Protein AF-A0A820BBY8-F1 (afdb_monomer_lite)

Secondary structure (DSSP, 8-state):
------SSSTTHHHHGGGSS---SS-TTS--S------GGGGG--TT-TT--HHHHTSPPPHHHHHHHHHHHHHHHHSPPTTEEEEE-SS-TTEEEEEEEPPTTSTTTT-EEEEEEE----

Foldseek 3Di:
DDDDDPPPPPVVVVVVVVPPDDDDPPPPPPPDDPDPPPPVVVPPPVPDPVPDPVQVPDAADPVQVVVLVVVVVVCVVPPDPQKDKDADPVDNQWIKMWGADDPPDPRHRHIDIDIGGDGRD

Structure (mmCIF, N/CA/C/O backbone):
data_AF-A0A820BBY8-F1
#
_entry.id   AF-A0A820BBY8-F1
#
loop_
_atom_site.group_PDB
_atom_site.id
_atom_site.type_symbol
_atom_site.label_atom_id
_atom_site.label_alt_id
_atom_site.label_comp_id
_atom_site.label_asym_id
_atom_site.label_entity_id
_atom_site.label_seq_id
_atom_site.pdbx_PDB_ins_code
_atom_site.Cartn_x
_atom_site.Cartn_y
_atom_site.Cartn_z
_atom_site.occupancy
_atom_site.B_iso_or_equiv
_atom_site.auth_seq_id
_atom_site.auth_comp_id
_atom_site.auth_asym_id
_atom_site.auth_atom_id
_atom_site.pdbx_PDB_model_num
ATOM 1 N N . MET A 1 1 ? -45.170 -42.969 -2.311 1.00 37.00 1 MET A N 1
ATOM 2 C CA . MET A 1 1 ? -45.580 -42.427 -3.625 1.00 37.00 1 MET A CA 1
ATOM 3 C C . MET A 1 1 ? -45.366 -40.924 -3.530 1.00 37.00 1 MET A C 1
ATOM 5 O O . MET A 1 1 ? -46.048 -40.302 -2.739 1.00 37.00 1 MET A O 1
ATOM 9 N N . MET A 1 2 ? -44.214 -40.393 -3.934 1.00 38.66 2 MET A N 1
ATOM 10 C CA . MET A 1 2 ? -43.728 -40.104 -5.297 1.00 38.66 2 MET A CA 1
ATOM 11 C C . MET A 1 2 ? -43.685 -38.578 -5.463 1.00 38.66 2 MET A C 1
ATOM 13 O O . MET A 1 2 ? -44.687 -37.897 -5.280 1.00 38.66 2 MET A O 1
ATOM 17 N N . SER A 1 3 ? -42.475 -38.090 -5.726 1.00 44.12 3 SER A N 1
ATOM 18 C CA . SER A 1 3 ? -42.060 -36.708 -5.956 1.00 44.12 3 SER A CA 1
ATOM 19 C C . SER A 1 3 ? -42.864 -36.009 -7.052 1.00 44.12 3 SER A C 1
ATOM 21 O O . SER A 1 3 ? -43.359 -36.677 -7.955 1.00 44.12 3 SER A O 1
ATOM 23 N N . ASN A 1 4 ? -42.837 -34.671 -7.083 1.00 40.28 4 ASN A N 1
ATOM 24 C CA . ASN A 1 4 ? -42.661 -34.009 -8.377 1.00 40.28 4 ASN A CA 1
ATOM 25 C C . ASN A 1 4 ? -41.992 -32.629 -8.271 1.00 40.28 4 ASN A C 1
ATOM 27 O O . ASN A 1 4 ? -42.629 -31.609 -8.017 1.00 40.28 4 ASN A O 1
ATOM 31 N N . SER A 1 5 ? -40.683 -32.635 -8.510 1.00 52.59 5 SER A N 1
ATOM 32 C CA . SER A 1 5 ? -39.890 -31.500 -8.973 1.00 52.59 5 SER A CA 1
ATOM 33 C C . SER A 1 5 ? -40.325 -31.167 -10.397 1.00 52.59 5 SER A C 1
ATOM 35 O O . SER A 1 5 ? -40.127 -32.015 -11.251 1.00 52.59 5 SER A O 1
ATOM 37 N N . ASN A 1 6 ? -40.899 -29.992 -10.680 1.00 48.34 6 ASN A N 1
ATOM 38 C CA . ASN A 1 6 ? -41.133 -29.537 -12.064 1.00 48.34 6 ASN A CA 1
ATOM 39 C C . ASN A 1 6 ? -41.335 -28.015 -12.165 1.00 48.34 6 ASN A C 1
ATOM 41 O O . ASN A 1 6 ? -42.365 -27.550 -12.637 1.00 48.34 6 ASN A O 1
ATOM 45 N N . ASN A 1 7 ? -40.343 -27.218 -11.754 1.00 51.69 7 ASN A N 1
ATOM 46 C CA . ASN A 1 7 ? -40.330 -25.792 -12.123 1.00 51.69 7 ASN A CA 1
ATOM 47 C C . ASN A 1 7 ? -39.010 -25.313 -12.749 1.00 51.69 7 ASN A C 1
ATOM 49 O O . ASN A 1 7 ? -38.683 -24.135 -12.707 1.00 51.69 7 ASN A O 1
ATOM 53 N N . ILE A 1 8 ? -38.257 -26.240 -13.351 1.00 47.19 8 ILE A N 1
ATOM 54 C CA . ILE A 1 8 ? -36.992 -25.965 -14.061 1.00 47.19 8 ILE A CA 1
ATOM 55 C C . ILE A 1 8 ? -37.051 -26.349 -15.552 1.00 47.19 8 ILE A C 1
ATOM 57 O O . ILE A 1 8 ? -36.080 -26.167 -16.276 1.00 47.19 8 ILE A O 1
ATOM 61 N N . ALA A 1 9 ? -38.192 -26.854 -16.038 1.00 44.34 9 ALA A N 1
ATOM 62 C CA . ALA A 1 9 ? -38.341 -27.345 -17.412 1.00 44.34 9 ALA A CA 1
ATOM 63 C C . ALA A 1 9 ? -38.900 -26.305 -18.408 1.00 44.34 9 ALA A C 1
ATOM 65 O O . ALA A 1 9 ? -38.859 -26.538 -19.613 1.00 44.34 9 ALA A O 1
ATOM 66 N N . ALA A 1 10 ? -39.398 -25.150 -17.948 1.00 43.16 10 ALA A N 1
ATOM 67 C CA . ALA A 1 10 ? -40.049 -24.169 -18.827 1.00 43.16 10 ALA A CA 1
ATOM 68 C C . ALA A 1 10 ? -39.086 -23.167 -19.499 1.00 43.16 10 ALA A C 1
ATOM 70 O O . ALA A 1 10 ? -39.474 -22.504 -20.454 1.00 43.16 10 ALA A O 1
ATOM 71 N N . THR A 1 11 ? -37.828 -23.064 -19.058 1.00 47.12 11 THR A N 1
ATOM 72 C CA . THR A 1 11 ? -36.842 -22.123 -19.633 1.00 47.12 11 THR A CA 1
ATOM 73 C C . THR A 1 11 ? -35.876 -22.772 -20.627 1.00 47.12 11 THR A C 1
ATOM 75 O O . THR A 1 11 ? -35.293 -22.072 -21.451 1.00 47.12 11 THR A O 1
ATOM 78 N N . ALA A 1 12 ? -35.749 -24.104 -20.627 1.00 44.34 12 ALA A N 1
ATOM 79 C CA . ALA A 1 12 ? -34.888 -24.830 -21.568 1.00 44.34 12 ALA A CA 1
ATOM 80 C C . ALA A 1 12 ? -35.537 -25.046 -22.954 1.00 44.34 12 ALA A C 1
ATOM 82 O O . ALA A 1 12 ? -34.837 -25.161 -23.957 1.00 44.34 12 ALA A O 1
ATOM 83 N N . SER A 1 13 ? -36.874 -25.054 -23.035 1.00 44.34 13 SER A N 1
ATOM 84 C CA . SER A 1 13 ? -37.611 -25.299 -24.287 1.00 44.34 13 SER A CA 1
ATOM 85 C C . SER A 1 13 ? -37.549 -24.130 -25.277 1.00 44.34 13 SER A C 1
ATOM 87 O O . SER A 1 13 ? -37.564 -24.355 -26.485 1.00 44.34 13 SER A O 1
ATOM 89 N N . THR A 1 14 ? -37.472 -22.887 -24.798 1.00 45.66 14 THR A N 1
ATOM 90 C CA . THR A 1 14 ? -37.483 -21.696 -25.668 1.00 45.66 14 THR A CA 1
ATOM 91 C C . THR A 1 14 ? -36.134 -21.481 -26.360 1.00 45.66 14 THR A C 1
ATOM 93 O O . THR A 1 14 ? -36.086 -20.961 -27.470 1.00 45.66 14 THR A O 1
ATOM 96 N N . ILE A 1 15 ? -35.034 -21.947 -25.756 1.00 46.50 15 ILE A N 1
ATOM 97 C CA . ILE A 1 15 ? -33.687 -21.830 -26.338 1.00 46.50 15 ILE A CA 1
ATOM 98 C C . ILE A 1 15 ? -33.480 -22.859 -27.466 1.00 46.50 15 ILE A C 1
ATOM 100 O O . ILE A 1 15 ? -32.841 -22.552 -28.469 1.00 46.50 15 ILE A O 1
ATOM 104 N N . SER A 1 16 ? -34.094 -24.045 -27.379 1.00 45.09 16 SER A N 1
ATOM 105 C CA . SER A 1 16 ? -33.973 -25.079 -28.420 1.00 45.09 16 SER A CA 1
ATOM 106 C C . SER A 1 16 ? -34.819 -24.819 -29.677 1.00 45.09 16 SER A C 1
ATOM 108 O O . SER A 1 16 ? -34.613 -25.496 -30.683 1.00 45.09 16 SER A O 1
ATOM 110 N N . GLN A 1 17 ? -35.758 -23.865 -29.657 1.00 45.31 17 GLN A N 1
ATOM 111 C CA . GLN A 1 17 ? -36.596 -23.533 -30.823 1.00 45.31 17 GLN A CA 1
ATOM 112 C C . GLN A 1 17 ? -36.005 -22.437 -31.728 1.00 45.31 17 GLN A C 1
ATOM 114 O O . GLN A 1 17 ? -36.541 -22.199 -32.806 1.00 45.31 17 GLN A O 1
ATOM 119 N N . LEU A 1 18 ? -34.875 -21.826 -31.354 1.00 46.75 18 LEU A N 1
ATOM 120 C CA . LEU A 1 18 ? -34.170 -20.820 -32.166 1.00 46.75 18 LEU A CA 1
ATOM 121 C C . LEU A 1 18 ? -32.938 -21.367 -32.915 1.00 46.75 18 LEU A C 1
ATOM 123 O O . LEU A 1 18 ? -32.166 -20.589 -33.466 1.00 46.75 18 LEU A O 1
ATOM 127 N N . LEU A 1 19 ? -32.755 -22.692 -32.967 1.00 47.00 19 LEU A N 1
ATOM 128 C CA . LEU A 1 19 ? -31.575 -23.338 -33.569 1.00 47.00 19 LEU A CA 1
ATOM 129 C C . LEU A 1 19 ? -31.868 -24.256 -34.775 1.00 47.00 19 LEU A C 1
ATOM 131 O O . LEU A 1 19 ? -30.981 -24.985 -35.196 1.00 47.00 19 LEU A O 1
ATOM 135 N N . ASN A 1 20 ? -33.066 -24.209 -35.374 1.00 41.16 20 ASN A 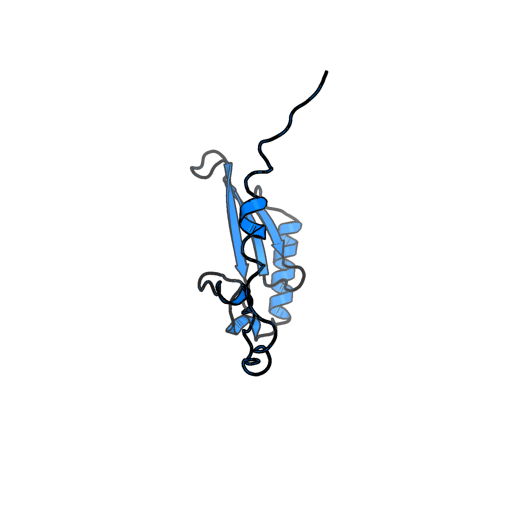N 1
ATOM 136 C CA . ASN A 1 20 ? -33.450 -25.107 -36.483 1.00 41.16 20 ASN A CA 1
ATOM 137 C C . ASN A 1 20 ? -33.838 -24.391 -37.794 1.00 41.16 20 ASN A C 1
ATOM 139 O O . ASN A 1 20 ? -34.756 -24.835 -38.478 1.00 41.16 20 ASN A O 1
ATOM 143 N N . GLY A 1 21 ? -33.179 -23.291 -38.174 1.00 47.69 21 GLY A N 1
ATOM 144 C CA . GLY A 1 21 ? -33.604 -22.581 -39.389 1.00 47.69 21 GLY A CA 1
ATOM 145 C C . GLY A 1 21 ? -32.632 -21.603 -40.030 1.00 47.69 21 GLY A C 1
ATOM 146 O O . GLY A 1 21 ? -33.086 -20.537 -40.425 1.00 47.69 21 GLY A O 1
ATOM 147 N N . PHE A 1 22 ? -31.343 -21.927 -40.159 1.00 35.62 22 PHE A N 1
ATOM 148 C CA . PHE A 1 22 ? -30.457 -21.173 -41.056 1.00 35.62 22 PHE A CA 1
ATOM 149 C C . PHE A 1 22 ? -29.537 -22.120 -41.840 1.00 35.62 22 PHE A C 1
ATOM 151 O O . PHE A 1 22 ? -28.795 -22.903 -41.249 1.00 35.62 22 PHE A O 1
ATOM 158 N N . ASP A 1 23 ? -29.676 -22.067 -43.166 1.00 38.56 23 ASP A N 1
ATOM 159 C CA . ASP A 1 23 ? -29.037 -22.902 -44.189 1.00 38.56 23 ASP A CA 1
ATOM 160 C C . ASP A 1 23 ? -27.495 -22.874 -44.180 1.00 38.56 23 ASP A C 1
ATOM 162 O O . ASP A 1 23 ? -26.857 -21.922 -43.733 1.00 38.56 23 ASP A O 1
ATOM 166 N N . HIS A 1 24 ? -26.897 -23.948 -44.707 1.00 47.06 24 HIS A N 1
ATOM 167 C CA . HIS A 1 24 ? -25.481 -24.314 -44.567 1.00 47.06 24 HIS A CA 1
ATOM 168 C C . HIS A 1 24 ? -24.539 -23.753 -45.669 1.00 47.06 24 HIS A C 1
ATOM 170 O O . HIS A 1 24 ? -23.368 -24.114 -45.681 1.00 47.06 24 HIS A O 1
ATOM 176 N N . ASP A 1 25 ? -24.942 -22.842 -46.561 1.00 39.50 25 ASP A N 1
ATOM 177 C CA . ASP A 1 25 ? -24.115 -22.533 -47.755 1.00 39.50 25 ASP A CA 1
ATOM 178 C C . ASP A 1 25 ? -23.556 -21.096 -47.904 1.00 39.50 25 ASP A C 1
ATOM 180 O O . ASP A 1 25 ? -22.961 -20.796 -48.935 1.00 39.50 25 ASP A O 1
ATOM 184 N N . ASP A 1 26 ? -23.595 -20.234 -46.874 1.00 37.62 26 ASP A N 1
ATOM 185 C CA . ASP A 1 26 ? -23.108 -18.832 -46.980 1.00 37.62 26 ASP A CA 1
ATOM 186 C C . ASP A 1 26 ? -21.939 -18.424 -46.041 1.00 37.62 26 ASP A C 1
ATOM 188 O O . ASP A 1 26 ? -21.660 -17.239 -45.851 1.00 37.62 26 ASP A O 1
ATOM 192 N N . LEU A 1 27 ? -21.174 -19.365 -45.469 1.00 41.00 27 LEU A N 1
ATOM 193 C CA . LEU A 1 27 ? -20.072 -19.048 -44.528 1.00 41.00 27 LEU A CA 1
ATOM 194 C C . LEU A 1 27 ? -18.680 -18.820 -45.159 1.00 41.00 27 LEU A C 1
ATOM 196 O O . LEU A 1 27 ? -17.684 -18.801 -44.437 1.00 41.00 27 LEU A O 1
ATOM 200 N N . ASN A 1 28 ? -18.569 -18.612 -46.477 1.00 38.12 28 ASN A N 1
ATOM 201 C CA . ASN A 1 28 ? -17.266 -18.405 -47.140 1.00 38.12 28 ASN A CA 1
ATOM 202 C C . ASN A 1 28 ? -16.996 -16.962 -47.622 1.00 38.12 28 ASN A C 1
ATOM 204 O O . ASN A 1 28 ? -16.090 -16.747 -48.424 1.00 38.12 28 ASN A O 1
ATOM 208 N N . ASN A 1 29 ? -17.746 -15.951 -47.160 1.00 43.50 29 ASN A N 1
ATOM 209 C CA . ASN A 1 29 ? -17.476 -14.557 -47.558 1.00 43.50 29 ASN A CA 1
ATOM 210 C C . ASN A 1 29 ? -17.657 -13.493 -46.456 1.00 43.50 29 ASN A C 1
ATOM 212 O O . ASN A 1 29 ? -17.963 -12.336 -46.733 1.00 43.50 29 ASN A O 1
ATOM 216 N N . SER A 1 30 ? -17.427 -13.847 -45.194 1.00 39.34 30 SER A N 1
ATOM 217 C CA . SER A 1 30 ? -17.351 -12.855 -44.108 1.00 39.34 30 SER A CA 1
ATOM 218 C C . SER A 1 30 ? -16.329 -13.222 -43.030 1.00 39.34 30 SER A C 1
ATOM 220 O O . SER A 1 30 ? -16.481 -12.892 -41.856 1.00 39.34 30 SER A O 1
ATOM 222 N N . ALA A 1 31 ? -15.228 -13.862 -43.433 1.00 42.84 31 ALA A N 1
ATOM 223 C CA . ALA A 1 31 ? -14.028 -13.977 -42.610 1.00 42.84 31 ALA A CA 1
ATOM 224 C C . ALA A 1 31 ? -13.254 -12.643 -42.594 1.00 42.84 31 ALA A C 1
ATOM 226 O O . ALA A 1 31 ? -12.138 -12.540 -43.094 1.00 42.84 31 ALA A O 1
ATOM 227 N N . SER A 1 32 ? -13.847 -11.614 -41.993 1.00 41.03 32 SER A N 1
ATOM 228 C CA . SER A 1 32 ? -13.141 -10.406 -41.562 1.00 41.03 32 SER A CA 1
ATOM 229 C C . SER A 1 32 ? -13.409 -10.206 -40.073 1.00 41.03 32 SER A C 1
ATOM 231 O O . SER A 1 32 ? -14.269 -9.436 -39.667 1.00 41.03 32 SER A O 1
ATOM 233 N N . ALA A 1 33 ? -12.676 -10.991 -39.278 1.00 43.62 33 ALA A N 1
ATOM 234 C CA . ALA A 1 33 ? -12.236 -10.706 -37.914 1.00 43.62 33 ALA A CA 1
ATOM 235 C C . ALA A 1 33 ? -13.188 -9.864 -37.039 1.00 43.62 33 ALA A C 1
ATOM 237 O O . ALA A 1 33 ? -12.935 -8.687 -36.788 1.00 43.62 33 ALA A O 1
ATOM 238 N N . ALA A 1 34 ? -14.218 -10.495 -36.470 1.00 38.09 34 ALA A N 1
ATOM 239 C CA . ALA A 1 34 ? -14.758 -10.011 -35.205 1.00 38.09 34 ALA A CA 1
ATOM 240 C C . ALA A 1 34 ? -13.688 -10.261 -34.129 1.00 38.09 34 ALA A C 1
ATOM 242 O O . ALA A 1 34 ? -13.532 -11.369 -33.616 1.00 38.09 34 ALA A O 1
ATOM 243 N N . HIS A 1 35 ? -12.873 -9.236 -33.890 1.00 40.81 35 HIS A N 1
ATOM 244 C CA . HIS A 1 35 ? -11.897 -9.177 -32.815 1.00 40.81 35 HIS A CA 1
ATOM 245 C C . HIS A 1 35 ? -12.659 -9.368 -31.498 1.00 40.81 35 HIS A C 1
ATOM 247 O O . HIS A 1 35 ? -13.571 -8.600 -31.193 1.00 40.81 35 HIS A O 1
ATOM 253 N N . VAL A 1 36 ? -12.328 -10.410 -30.734 1.00 45.25 36 VAL A N 1
ATOM 254 C CA . VAL A 1 36 ? -12.720 -10.482 -29.325 1.00 45.25 36 VAL A CA 1
ATOM 255 C C . VAL A 1 36 ? -11.903 -9.390 -28.643 1.00 45.25 36 VAL A C 1
ATOM 257 O O . VAL A 1 36 ? -10.755 -9.614 -28.272 1.00 45.25 36 VAL A O 1
ATOM 260 N N . GLU A 1 37 ? -12.437 -8.170 -28.606 1.00 41.97 37 GLU A N 1
ATOM 261 C CA . GLU A 1 37 ? -11.807 -7.070 -27.888 1.00 41.97 37 GLU A CA 1
ATOM 262 C C . GLU A 1 37 ? -11.801 -7.425 -26.402 1.00 41.97 37 GLU A C 1
ATOM 264 O O . GLU A 1 37 ? -12.837 -7.587 -25.757 1.00 41.97 37 GLU A O 1
ATOM 269 N N . ASP A 1 38 ? -10.588 -7.628 -25.901 1.00 47.56 38 ASP A N 1
ATOM 270 C CA . ASP A 1 38 ? -10.271 -7.907 -24.516 1.00 47.56 38 ASP A CA 1
ATOM 271 C C . ASP A 1 38 ? -10.948 -6.877 -23.598 1.00 47.56 38 ASP A C 1
ATOM 273 O O . ASP A 1 38 ? -10.728 -5.664 -23.704 1.00 47.56 38 ASP A O 1
ATOM 277 N N . VAL A 1 39 ? -11.779 -7.377 -22.681 1.00 51.03 39 VAL A N 1
ATOM 278 C CA . VAL A 1 39 ? -12.551 -6.595 -21.702 1.00 51.03 39 VAL A CA 1
ATOM 279 C C . VAL A 1 39 ? -11.642 -5.712 -20.832 1.00 51.03 39 VAL A C 1
ATOM 281 O O . VAL A 1 39 ? -12.109 -4.729 -20.256 1.00 51.03 39 VAL A O 1
ATOM 284 N N . SER A 1 40 ? -10.337 -6.019 -20.777 1.00 54.19 40 SER A N 1
ATOM 285 C CA . SER A 1 40 ? -9.298 -5.213 -20.122 1.00 54.19 40 SER A CA 1
ATOM 286 C C . SER A 1 40 ? -9.203 -3.778 -20.662 1.00 54.19 40 SER A C 1
ATOM 288 O O . SER A 1 40 ? -8.861 -2.850 -19.929 1.00 54.19 40 SER A O 1
ATOM 290 N N . SER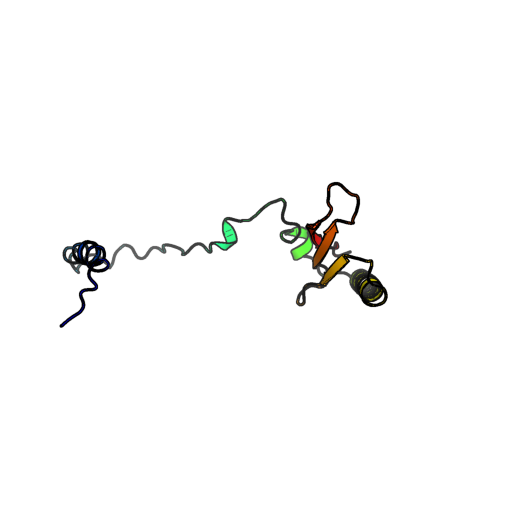 A 1 41 ? -9.557 -3.565 -21.932 1.00 51.50 41 SER A N 1
ATOM 291 C CA . SER A 1 41 ? -9.386 -2.283 -22.623 1.00 51.50 41 SER A CA 1
ATOM 292 C C . SER A 1 41 ? -10.469 -1.242 -22.297 1.00 51.50 41 SER A C 1
ATOM 294 O O . SER A 1 41 ? -10.229 -0.042 -22.470 1.00 51.50 41 SER A O 1
ATOM 296 N N . ILE A 1 42 ? -11.621 -1.679 -21.767 1.00 52.38 42 ILE A N 1
ATOM 297 C CA . ILE A 1 42 ? -12.784 -0.834 -21.432 1.00 52.38 42 ILE A CA 1
ATOM 298 C C . ILE A 1 42 ? -12.612 -0.119 -20.074 1.00 52.38 42 ILE A C 1
ATOM 300 O O . ILE A 1 42 ? -13.269 0.886 -19.817 1.00 52.38 42 ILE A O 1
ATOM 304 N N . MET A 1 43 ? -11.674 -0.554 -19.225 1.00 53.91 43 MET A N 1
ATOM 305 C CA . MET A 1 43 ? -11.433 0.006 -17.883 1.00 53.91 43 MET A CA 1
ATOM 306 C C . MET A 1 43 ? -10.083 0.737 -17.782 1.00 53.91 43 MET A C 1
ATOM 308 O O . MET A 1 43 ? -9.371 0.609 -16.785 1.00 53.91 43 MET A O 1
ATOM 312 N N . ARG A 1 44 ? -9.696 1.534 -18.788 1.00 62.94 44 ARG A N 1
ATOM 313 C CA . ARG A 1 44 ? -8.614 2.523 -18.610 1.00 62.94 44 ARG A CA 1
ATOM 314 C C . ARG A 1 44 ? -9.122 3.666 -17.732 1.00 62.94 44 ARG A C 1
ATOM 316 O O . ARG A 1 44 ? -9.452 4.743 -18.216 1.00 62.94 44 ARG A O 1
ATOM 323 N N . ASN A 1 45 ? -9.230 3.388 -16.438 1.00 69.31 45 ASN A N 1
ATOM 324 C CA . ASN A 1 45 ? -9.668 4.331 -15.427 1.00 69.31 45 ASN A CA 1
ATOM 325 C C . ASN A 1 45 ? -8.538 5.334 -15.166 1.00 69.31 45 ASN A C 1
ATOM 327 O O . ASN A 1 45 ? -7.515 4.945 -14.606 1.00 69.31 45 ASN A O 1
ATOM 331 N N . PRO A 1 46 ? -8.691 6.617 -15.541 1.00 74.25 46 PRO A N 1
ATOM 332 C CA . PRO A 1 46 ? -7.627 7.614 -15.401 1.00 74.25 46 PRO A CA 1
ATOM 333 C C . PRO A 1 46 ? -7.264 7.920 -13.940 1.00 74.25 46 PRO A C 1
ATOM 335 O O . PRO A 1 46 ? -6.263 8.576 -13.680 1.00 74.25 46 PRO A O 1
ATOM 338 N N . TRP A 1 47 ? -8.076 7.459 -12.986 1.00 81.38 47 TRP A N 1
ATOM 339 C CA . TRP A 1 47 ? -7.808 7.546 -11.552 1.00 81.38 47 TRP A CA 1
ATOM 340 C C . TRP A 1 47 ? -7.074 6.324 -10.985 1.00 81.38 47 TRP A C 1
ATOM 342 O O . TRP A 1 47 ? -6.785 6.315 -9.791 1.00 81.38 47 TRP A O 1
ATOM 352 N N . ASP A 1 48 ? -6.820 5.281 -11.782 1.00 86.62 48 ASP A N 1
ATOM 353 C CA . ASP A 1 48 ? -6.119 4.088 -11.310 1.00 86.62 48 ASP A CA 1
ATOM 354 C C . ASP A 1 48 ? -4.605 4.351 -11.265 1.00 86.62 48 ASP A C 1
ATOM 356 O O . ASP A 1 48 ? -3.968 4.462 -12.318 1.00 86.62 48 ASP A O 1
ATOM 360 N N . PRO A 1 49 ? -3.989 4.424 -10.072 1.00 84.94 49 PRO A N 1
ATOM 361 C CA . PRO A 1 49 ? -2.562 4.697 -9.959 1.00 84.94 49 PRO A CA 1
ATOM 362 C C . PRO A 1 49 ? -1.700 3.581 -10.556 1.00 84.94 49 PRO A C 1
ATOM 364 O O . PRO A 1 49 ? -0.518 3.799 -10.821 1.00 84.94 49 PRO A O 1
ATOM 367 N N . PHE A 1 50 ? -2.239 2.381 -10.779 1.00 87.31 50 PHE A N 1
ATOM 368 C CA . PHE A 1 50 ? -1.497 1.287 -11.398 1.00 87.31 50 PHE A CA 1
ATOM 369 C C . PHE A 1 50 ? -1.508 1.337 -12.924 1.00 87.31 50 PHE A C 1
ATOM 371 O O . PHE A 1 50 ? -0.705 0.627 -13.531 1.00 87.31 50 PHE A O 1
ATOM 378 N N . HIS A 1 51 ? -2.303 2.227 -13.523 1.00 81.75 51 HIS A N 1
ATOM 379 C CA . HIS A 1 51 ? -2.312 2.512 -14.954 1.00 81.75 51 HIS A CA 1
ATOM 380 C C . HIS A 1 51 ? -1.629 3.854 -15.232 1.00 81.75 51 HIS A C 1
ATOM 382 O O . HIS A 1 51 ? -2.270 4.896 -15.350 1.00 81.75 51 HIS A O 1
ATOM 388 N N . CYS A 1 52 ? -0.302 3.828 -15.358 1.00 81.06 52 CYS A N 1
ATOM 389 C CA . CYS A 1 52 ? 0.484 5.012 -15.687 1.00 81.06 52 CYS A CA 1
ATOM 390 C C . CYS A 1 52 ? 1.481 4.649 -16.782 1.00 81.06 52 CYS A C 1
ATOM 392 O O . CYS A 1 52 ? 2.573 4.167 -16.489 1.00 81.06 52 CYS A O 1
ATOM 394 N N . ALA A 1 53 ? 1.100 4.901 -18.038 1.00 80.00 53 ALA A N 1
ATOM 395 C CA . ALA A 1 53 ? 1.896 4.529 -19.206 1.00 80.00 53 ALA A CA 1
ATOM 396 C C . ALA A 1 53 ? 3.342 5.047 -19.116 1.00 80.00 53 ALA A C 1
ATOM 398 O O . ALA A 1 53 ? 4.277 4.298 -19.385 1.00 80.00 53 ALA A O 1
ATOM 399 N N . ASP A 1 54 ? 3.529 6.286 -18.656 1.00 85.06 54 ASP A N 1
ATOM 400 C CA . ASP A 1 54 ? 4.853 6.898 -18.535 1.00 85.06 54 ASP A CA 1
ATOM 401 C C . ASP A 1 54 ? 5.742 6.173 -17.515 1.00 85.06 54 ASP A C 1
ATOM 403 O O . ASP A 1 54 ? 6.933 5.980 -17.758 1.00 85.06 54 ASP A O 1
ATOM 407 N N . TRP A 1 55 ? 5.178 5.743 -16.381 1.00 88.19 55 TRP A N 1
ATOM 408 C CA . TRP A 1 55 ? 5.920 5.020 -15.341 1.00 88.19 55 TRP A CA 1
ATOM 409 C C . TRP A 1 55 ? 6.032 3.521 -15.630 1.00 88.19 55 TRP A C 1
ATOM 411 O O . TRP A 1 55 ? 6.961 2.885 -15.147 1.00 88.19 55 TRP A O 1
ATOM 421 N N . ASP A 1 56 ? 5.107 2.942 -16.399 1.00 85.44 56 ASP A N 1
ATOM 422 C CA . ASP A 1 56 ? 5.164 1.545 -16.849 1.00 85.44 56 ASP A CA 1
ATOM 423 C C . ASP A 1 56 ? 6.282 1.326 -17.886 1.00 85.44 56 ASP A C 1
ATOM 425 O O . ASP A 1 56 ? 6.829 0.229 -17.987 1.00 85.44 56 ASP A O 1
ATOM 429 N N . MET A 1 57 ? 6.666 2.371 -18.628 1.00 86.88 57 MET A N 1
ATOM 430 C CA . MET A 1 57 ? 7.761 2.325 -19.607 1.00 86.88 57 MET A CA 1
ATOM 431 C C . MET A 1 57 ? 9.155 2.532 -18.994 1.00 86.88 57 MET A C 1
ATOM 433 O O . MET A 1 57 ? 10.157 2.406 -19.700 1.00 86.88 57 MET A O 1
ATOM 437 N N . GLN A 1 58 ? 9.249 2.857 -17.703 1.00 88.62 58 GLN A N 1
ATOM 438 C CA . GLN A 1 58 ? 10.508 3.189 -17.037 1.00 88.62 58 GLN A CA 1
ATOM 439 C C . GLN A 1 58 ? 10.907 2.108 -16.032 1.00 88.62 58 GLN A C 1
ATOM 441 O O . GLN A 1 58 ? 10.096 1.652 -15.229 1.00 88.62 58 GLN A O 1
ATOM 446 N N . GLN A 1 59 ? 12.183 1.714 -16.045 1.00 90.19 59 GLN A N 1
ATOM 447 C CA . GLN A 1 59 ? 12.717 0.845 -14.998 1.00 90.19 59 GLN A CA 1
ATOM 448 C C . GLN A 1 59 ? 13.049 1.663 -13.746 1.00 90.19 59 GLN A C 1
ATOM 450 O O . GLN A 1 59 ? 13.788 2.645 -13.860 1.00 90.19 59 GLN A O 1
ATOM 455 N N . PRO A 1 60 ? 12.577 1.249 -12.555 1.00 92.81 60 PRO A N 1
ATOM 456 C CA . PRO A 1 60 ? 12.914 1.932 -11.319 1.00 92.81 60 PRO A CA 1
ATOM 457 C C . PRO A 1 60 ? 14.420 1.934 -11.040 1.00 92.81 60 PRO A C 1
ATOM 459 O O . PRO A 1 60 ? 15.098 0.913 -11.192 1.00 92.81 60 PRO A O 1
ATOM 462 N N . SER A 1 61 ? 14.9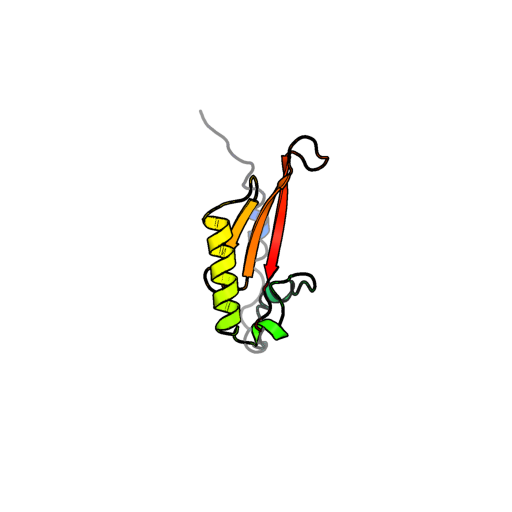47 3.068 -10.581 1.00 95.69 61 SER A N 1
ATOM 463 C CA . SER A 1 61 ? 16.356 3.212 -10.228 1.00 95.69 61 SER A CA 1
ATOM 464 C C . SER A 1 61 ? 16.727 2.283 -9.063 1.00 95.69 61 SER A C 1
ATOM 466 O O . SER A 1 61 ? 15.928 2.012 -8.161 1.00 95.69 61 SER A O 1
ATOM 468 N N . ALA A 1 62 ? 17.972 1.795 -9.031 1.00 95.19 62 ALA A N 1
ATOM 469 C CA . ALA A 1 62 ? 18.434 0.928 -7.941 1.00 95.19 62 ALA A CA 1
ATOM 470 C C . ALA A 1 62 ? 18.323 1.615 -6.565 1.00 95.19 62 ALA A C 1
ATOM 472 O O . ALA A 1 62 ? 18.009 0.970 -5.562 1.00 95.19 62 ALA A O 1
ATOM 473 N N . THR A 1 63 ? 18.542 2.933 -6.523 1.00 96.38 63 THR A N 1
ATOM 474 C CA . THR A 1 63 ? 18.392 3.755 -5.317 1.00 96.38 63 THR A CA 1
ATOM 475 C C . THR A 1 63 ? 16.930 3.845 -4.880 1.00 96.38 63 THR A C 1
ATOM 477 O O . THR A 1 63 ? 16.656 3.673 -3.690 1.00 96.38 63 THR A O 1
ATOM 480 N N . CYS A 1 64 ? 16.000 4.055 -5.818 1.00 95.56 64 CYS A N 1
ATOM 481 C CA . CYS A 1 64 ? 14.559 4.041 -5.563 1.00 95.56 64 CYS A CA 1
ATOM 482 C C . CYS A 1 64 ? 14.121 2.688 -4.982 1.00 95.56 64 CYS A C 1
ATOM 484 O O . CYS A 1 64 ? 13.586 2.630 -3.872 1.00 95.56 64 CYS A O 1
ATOM 486 N N . LEU A 1 65 ? 14.477 1.577 -5.636 1.00 95.94 65 LEU A N 1
ATOM 487 C CA . LEU A 1 65 ? 14.156 0.229 -5.153 1.00 95.94 65 LEU A CA 1
ATOM 488 C C . LEU A 1 65 ? 14.724 -0.050 -3.756 1.00 95.94 65 LEU A C 1
ATOM 490 O O . LEU A 1 65 ? 14.063 -0.679 -2.929 1.00 95.94 65 LEU A O 1
ATOM 494 N N . ALA A 1 66 ? 15.946 0.406 -3.469 1.00 96.62 66 ALA A N 1
ATOM 495 C CA . ALA A 1 66 ? 16.557 0.240 -2.153 1.00 96.62 66 ALA A CA 1
ATOM 496 C C . ALA A 1 66 ? 15.822 1.032 -1.059 1.00 96.62 66 ALA A C 1
ATOM 498 O O . ALA A 1 66 ? 15.730 0.561 0.077 1.00 96.62 66 ALA A O 1
ATOM 499 N N . ARG A 1 67 ? 15.299 2.220 -1.387 1.00 96.88 67 ARG A N 1
ATOM 500 C CA . ARG A 1 67 ? 14.473 3.025 -0.476 1.00 96.88 67 ARG A CA 1
ATOM 501 C C . ARG A 1 67 ? 13.131 2.356 -0.215 1.00 96.88 67 ARG A C 1
ATOM 503 O O . ARG A 1 67 ? 12.842 2.064 0.938 1.00 96.88 67 ARG A O 1
ATOM 510 N N . ILE A 1 68 ? 12.408 1.988 -1.272 1.00 97.06 68 ILE A N 1
ATOM 511 C CA . ILE A 1 68 ? 11.110 1.304 -1.173 1.00 97.06 68 ILE A CA 1
ATOM 512 C C . ILE A 1 68 ? 11.224 0.043 -0.311 1.00 97.06 68 ILE A C 1
ATOM 514 O O . ILE A 1 68 ? 10.460 -0.142 0.633 1.00 97.06 68 ILE A O 1
ATOM 518 N N . LYS A 1 69 ? 12.232 -0.802 -0.570 1.00 96.44 69 LYS A N 1
ATOM 519 C CA . LYS A 1 69 ? 12.484 -2.003 0.239 1.00 96.44 69 LYS A CA 1
ATOM 520 C C . LYS A 1 69 ? 12.722 -1.664 1.706 1.00 96.44 69 LYS A C 1
ATOM 522 O O . LYS A 1 69 ? 12.159 -2.324 2.571 1.00 96.44 69 LYS A O 1
ATOM 527 N N . ARG A 1 70 ? 13.567 -0.669 2.000 1.00 97.50 70 ARG A N 1
ATOM 528 C CA . ARG A 1 70 ? 13.866 -0.264 3.382 1.00 97.50 70 ARG A CA 1
ATOM 529 C C . ARG A 1 70 ? 12.603 0.194 4.110 1.00 97.50 70 ARG A C 1
ATOM 531 O O . ARG A 1 70 ? 12.397 -0.224 5.247 1.00 97.50 70 ARG A O 1
ATOM 538 N N . ASP A 1 71 ? 11.777 1.001 3.459 1.00 96.50 71 ASP A N 1
ATOM 539 C CA . ASP A 1 71 ? 10.575 1.571 4.065 1.00 96.50 71 ASP A CA 1
ATOM 540 C C . ASP A 1 71 ? 9.520 0.484 4.312 1.00 96.50 71 ASP A C 1
ATOM 542 O O . ASP A 1 71 ? 9.011 0.367 5.427 1.00 96.50 71 ASP A O 1
ATOM 546 N N . ILE A 1 72 ? 9.290 -0.403 3.334 1.00 96.31 72 ILE A N 1
ATOM 547 C CA . ILE A 1 72 ? 8.430 -1.589 3.492 1.00 96.31 72 ILE A CA 1
ATOM 548 C C . ILE A 1 72 ? 8.914 -2.464 4.653 1.00 96.31 72 ILE A C 1
ATOM 550 O O . ILE A 1 72 ? 8.123 -2.869 5.504 1.00 96.31 72 ILE A O 1
ATOM 554 N N . TRP A 1 73 ? 10.219 -2.743 4.725 1.00 96.69 73 TRP A N 1
ATOM 555 C CA . TRP A 1 73 ? 10.778 -3.540 5.816 1.00 96.69 73 TRP A CA 1
ATOM 556 C C . TRP A 1 73 ? 10.613 -2.871 7.175 1.00 96.69 73 TRP A C 1
ATOM 558 O O . TRP A 1 73 ? 10.374 -3.566 8.160 1.00 96.69 73 TRP A O 1
ATOM 568 N N . SER A 1 74 ? 10.726 -1.545 7.243 1.00 96.75 74 SER A N 1
ATOM 569 C CA . SER A 1 74 ? 10.488 -0.803 8.478 1.00 96.75 74 SER A CA 1
ATOM 570 C C . SER A 1 74 ? 9.047 -0.972 8.952 1.00 96.75 74 SER A C 1
ATOM 572 O O . SER A 1 74 ? 8.837 -1.251 10.129 1.00 96.75 74 SER A O 1
ATOM 574 N N . VAL A 1 75 ? 8.076 -0.877 8.037 1.00 95.50 75 VAL A N 1
ATOM 575 C CA . VAL A 1 75 ? 6.657 -1.094 8.352 1.00 95.50 75 VAL A CA 1
ATOM 576 C C . VAL A 1 75 ? 6.405 -2.531 8.806 1.00 95.50 75 VAL A C 1
ATOM 578 O O . VAL A 1 75 ? 5.692 -2.740 9.775 1.00 95.50 75 VAL A O 1
ATOM 581 N N . PHE A 1 76 ? 7.008 -3.538 8.169 1.00 95.06 76 PHE A N 1
ATOM 582 C CA . PHE A 1 76 ? 6.833 -4.926 8.618 1.00 95.06 76 PHE A CA 1
ATOM 583 C C . PHE A 1 76 ? 7.509 -5.228 9.956 1.00 95.06 76 PHE A C 1
ATOM 585 O O . PHE A 1 76 ? 7.038 -6.086 10.701 1.00 95.06 76 PHE A O 1
ATOM 592 N N . LYS A 1 77 ? 8.622 -4.556 10.257 1.00 96.75 77 LYS A N 1
ATOM 593 C CA . LYS A 1 77 ? 9.343 -4.731 11.518 1.00 96.75 77 LYS A CA 1
ATOM 594 C C . LYS A 1 77 ? 8.588 -4.122 12.699 1.00 96.75 77 LYS A C 1
ATOM 596 O O . LYS A 1 77 ? 8.623 -4.698 13.783 1.00 96.75 77 LYS A O 1
ATOM 601 N N . ASP A 1 78 ? 7.959 -2.973 12.490 1.00 96.25 78 ASP A N 1
ATOM 602 C CA . ASP A 1 78 ? 7.193 -2.245 13.500 1.00 96.25 78 ASP A CA 1
ATOM 603 C C . ASP A 1 78 ? 5.862 -1.772 12.890 1.00 96.25 78 ASP A C 1
ATOM 605 O O . ASP A 1 78 ? 5.762 -0.629 12.433 1.00 96.25 78 ASP A O 1
ATOM 609 N N . PRO A 1 79 ? 4.864 -2.672 12.775 1.00 94.38 79 PRO A N 1
ATOM 610 C CA . PRO A 1 79 ? 3.623 -2.377 12.075 1.00 94.38 79 PRO A CA 1
ATOM 611 C C . PRO A 1 79 ? 2.763 -1.390 12.872 1.00 94.38 79 PRO A C 1
ATOM 613 O O . PRO A 1 79 ? 2.379 -1.684 14.009 1.00 94.38 79 PRO A O 1
ATOM 616 N N . PRO A 1 80 ? 2.390 -0.242 12.279 1.00 94.50 80 PRO A N 1
ATOM 617 C CA . PRO A 1 80 ? 1.449 0.679 12.897 1.00 94.50 80 PRO A CA 1
ATOM 618 C C . PRO A 1 80 ? 0.100 0.000 13.187 1.00 94.50 80 PRO A C 1
ATOM 620 O O . PRO A 1 80 ? -0.392 -0.770 12.354 1.00 94.50 80 PRO A O 1
ATOM 623 N N . PRO A 1 81 ? -0.541 0.291 14.335 1.00 95.19 81 PRO A N 1
ATOM 624 C CA . PRO A 1 81 ? -1.826 -0.304 14.683 1.00 95.19 81 PRO A CA 1
ATOM 625 C C . PRO A 1 81 ? -2.885 -0.065 13.604 1.00 95.19 81 PRO A C 1
ATOM 627 O O . PRO A 1 81 ? -3.100 1.064 13.170 1.00 95.19 81 PRO A O 1
ATOM 630 N N . GLY A 1 82 ? -3.558 -1.137 13.183 1.00 95.12 82 GLY A N 1
ATOM 631 C CA . GLY A 1 82 ? -4.635 -1.063 12.196 1.00 95.12 82 GLY A CA 1
ATOM 632 C C . GLY A 1 82 ? -4.183 -0.786 10.760 1.00 95.12 82 GLY A C 1
ATOM 633 O O . GLY A 1 82 ? -5.049 -0.605 9.911 1.00 95.12 82 GLY A O 1
ATOM 634 N N . MET A 1 83 ? -2.877 -0.768 10.463 1.00 96.38 83 MET A N 1
ATOM 635 C CA . MET A 1 83 ? -2.356 -0.618 9.103 1.00 96.38 83 MET A CA 1
ATOM 636 C C . MET A 1 83 ? -1.736 -1.922 8.601 1.00 96.38 83 MET A C 1
ATOM 638 O O . MET A 1 83 ? -0.893 -2.528 9.258 1.00 96.38 83 MET A O 1
ATOM 642 N N . PHE A 1 84 ? -2.109 -2.314 7.388 1.00 95.94 84 PHE A N 1
ATOM 643 C CA . PHE A 1 84 ? -1.591 -3.490 6.701 1.00 95.94 84 PHE A CA 1
ATOM 644 C C . PHE A 1 84 ? -1.099 -3.080 5.322 1.00 95.94 84 PHE A C 1
ATOM 646 O O . PHE A 1 84 ? -1.772 -2.315 4.636 1.00 95.94 84 PHE A O 1
ATOM 653 N N . ILE A 1 85 ? 0.055 -3.597 4.907 1.00 97.25 85 ILE A N 1
ATOM 654 C CA . ILE A 1 85 ? 0.600 -3.356 3.570 1.00 97.25 85 ILE A CA 1
ATOM 655 C C . ILE A 1 85 ? 0.900 -4.678 2.865 1.00 97.25 85 ILE A C 1
ATOM 657 O O . ILE A 1 85 ? 1.329 -5.647 3.490 1.00 97.25 85 ILE A O 1
ATOM 661 N N . ALA A 1 86 ? 0.690 -4.697 1.556 1.00 96.94 86 ALA A N 1
ATOM 662 C CA . ALA A 1 86 ? 1.005 -5.800 0.665 1.00 96.94 86 ALA A CA 1
ATOM 663 C C . ALA A 1 86 ? 1.667 -5.223 -0.598 1.00 96.94 86 ALA A C 1
ATOM 665 O O . ALA A 1 86 ? 0.965 -4.683 -1.458 1.00 96.94 86 ALA A O 1
ATOM 666 N N . PRO A 1 87 ? 3.009 -5.261 -0.702 1.00 96.44 87 PRO A N 1
ATOM 667 C CA . PRO A 1 87 ? 3.679 -4.926 -1.950 1.00 96.44 87 PRO A CA 1
ATOM 668 C C . PRO A 1 87 ? 3.326 -5.947 -3.031 1.00 96.44 87 PRO A C 1
ATOM 670 O O . PRO A 1 87 ? 3.176 -7.136 -2.744 1.00 96.44 87 PRO A O 1
ATOM 673 N N . ASP A 1 88 ? 3.214 -5.476 -4.266 1.00 95.19 88 ASP A N 1
ATOM 674 C CA . ASP A 1 88 ? 2.998 -6.340 -5.418 1.00 95.19 88 ASP A CA 1
ATOM 675 C C . ASP A 1 88 ? 4.229 -7.252 -5.633 1.00 95.19 88 ASP A C 1
ATOM 677 O O . ASP A 1 88 ? 5.374 -6.790 -5.514 1.00 95.19 88 ASP A O 1
ATOM 681 N N . PRO A 1 89 ? 4.018 -8.557 -5.888 1.00 93.00 89 PRO A N 1
ATOM 682 C CA . PRO A 1 89 ? 5.100 -9.534 -5.989 1.00 93.00 89 PRO A CA 1
ATOM 683 C C . PRO A 1 89 ? 5.966 -9.352 -7.240 1.00 93.00 89 PRO A C 1
ATOM 685 O O . PRO A 1 89 ? 7.154 -9.677 -7.202 1.00 93.00 89 PRO A O 1
ATOM 688 N N . ASP A 1 90 ? 5.392 -8.821 -8.320 1.00 92.19 90 ASP A N 1
ATOM 689 C CA . ASP A 1 90 ? 6.065 -8.628 -9.602 1.00 92.19 90 ASP A CA 1
ATOM 690 C C . ASP A 1 90 ? 6.685 -7.227 -9.695 1.00 92.19 90 ASP A C 1
ATOM 692 O O . ASP A 1 90 ? 7.719 -7.034 -10.341 1.00 92.19 90 ASP A O 1
ATOM 696 N N . ASN A 1 91 ? 6.094 -6.238 -9.016 1.00 92.88 91 ASN A N 1
ATOM 697 C CA . ASN A 1 91 ? 6.589 -4.871 -8.986 1.00 92.88 91 ASN A CA 1
ATOM 698 C C . ASN A 1 91 ? 6.417 -4.189 -7.621 1.00 92.88 91 ASN A C 1
ATOM 700 O O . ASN A 1 91 ? 5.413 -3.537 -7.346 1.00 92.88 91 ASN A O 1
ATOM 704 N N . ILE A 1 92 ? 7.487 -4.184 -6.825 1.00 94.31 92 ILE A N 1
ATOM 705 C CA . ILE A 1 92 ? 7.501 -3.582 -5.484 1.00 94.31 92 ILE A CA 1
ATOM 706 C C . ILE A 1 92 ? 7.209 -2.067 -5.450 1.00 94.31 92 ILE A C 1
ATOM 708 O O . ILE A 1 92 ? 6.969 -1.523 -4.375 1.00 94.31 92 ILE A O 1
ATOM 712 N N . THR A 1 93 ? 7.217 -1.358 -6.589 1.00 95.31 93 THR A N 1
ATOM 713 C CA . THR A 1 93 ? 6.776 0.048 -6.631 1.00 95.31 93 THR A CA 1
ATOM 714 C C . THR A 1 93 ? 5.265 0.192 -6.490 1.00 95.31 93 THR A C 1
ATOM 716 O O . THR A 1 93 ? 4.795 1.306 -6.282 1.00 95.31 93 THR A O 1
ATOM 719 N N . LYS A 1 94 ? 4.499 -0.893 -6.636 1.00 95.31 94 LYS A N 1
ATOM 720 C CA . LYS A 1 94 ? 3.055 -0.949 -6.413 1.00 95.31 94 LYS A CA 1
ATOM 721 C C . LYS A 1 94 ? 2.799 -1.570 -5.045 1.00 95.31 94 LYS A C 1
ATOM 723 O O . LYS A 1 94 ? 3.315 -2.637 -4.723 1.00 95.31 94 LYS A O 1
ATOM 728 N N . ILE A 1 95 ? 2.029 -0.878 -4.217 1.00 96.62 95 ILE A N 1
ATOM 729 C CA . ILE A 1 95 ? 1.769 -1.277 -2.838 1.00 96.62 95 ILE A CA 1
ATOM 730 C C . ILE A 1 95 ? 0.283 -1.110 -2.564 1.00 96.62 95 ILE A C 1
ATOM 732 O O . ILE A 1 95 ? -0.297 -0.044 -2.773 1.00 96.62 95 ILE A O 1
ATOM 736 N N . HIS A 1 96 ? -0.324 -2.173 -2.060 1.00 97.06 96 HIS A N 1
ATOM 737 C CA . HIS A 1 96 ? -1.661 -2.141 -1.502 1.00 97.06 96 HIS A CA 1
ATOM 738 C C . HIS A 1 96 ? -1.564 -1.851 -0.012 1.00 97.06 96 HIS A C 1
ATOM 740 O O . HIS A 1 96 ? -0.766 -2.479 0.684 1.00 97.06 96 HIS A O 1
ATOM 746 N N . ALA A 1 97 ? -2.381 -0.934 0.493 1.00 97.19 97 ALA A N 1
ATOM 747 C CA . ALA A 1 97 ? -2.494 -0.698 1.924 1.00 97.19 97 ALA A CA 1
ATOM 748 C C . ALA A 1 97 ? -3.953 -0.758 2.374 1.00 97.19 97 ALA A C 1
ATOM 750 O O . ALA A 1 97 ? -4.858 -0.314 1.671 1.00 97.19 97 ALA A O 1
ATOM 751 N N . LEU A 1 98 ? -4.172 -1.308 3.561 1.00 97.69 98 LEU A N 1
ATOM 752 C CA . LEU A 1 98 ? -5.460 -1.354 4.233 1.00 97.69 98 LEU A CA 1
ATOM 753 C C . LEU A 1 98 ? -5.306 -0.693 5.598 1.00 97.69 98 LEU A C 1
ATOM 755 O O . LEU A 1 98 ? -4.462 -1.104 6.391 1.00 97.69 98 LEU A O 1
ATOM 759 N N . VAL A 1 99 ? -6.131 0.310 5.871 1.00 97.62 99 VAL A N 1
ATOM 760 C CA . VAL A 1 99 ? -6.183 0.987 7.168 1.00 97.62 99 VAL A CA 1
ATOM 761 C C . VAL A 1 99 ? -7.553 0.759 7.785 1.00 97.62 99 VAL A C 1
ATOM 763 O O . VAL A 1 99 ? -8.578 0.987 7.143 1.00 97.62 99 VAL A O 1
ATOM 766 N N . VAL A 1 100 ? -7.569 0.305 9.032 1.00 97.81 100 VAL A N 1
ATOM 767 C CA . VAL A 1 100 ? -8.782 0.153 9.834 1.00 97.81 100 VAL A CA 1
ATOM 768 C C . VAL A 1 100 ? -9.040 1.458 10.573 1.00 97.81 100 VAL A C 1
ATOM 770 O O . VAL A 1 100 ? -8.142 2.012 11.208 1.00 97.81 100 VAL A O 1
ATOM 773 N N . GLY A 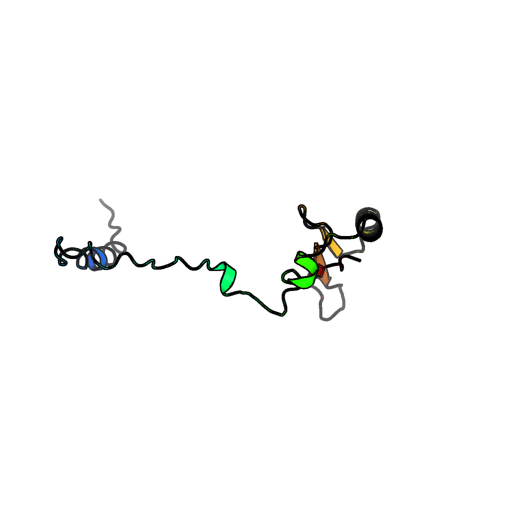1 101 ? -10.269 1.957 10.480 1.00 97.50 101 GLY A N 1
ATOM 774 C CA . GLY A 1 101 ? -10.684 3.178 11.151 1.00 97.50 101 GLY A CA 1
ATOM 775 C C . GLY A 1 101 ? -10.568 3.062 12.677 1.00 97.50 101 GLY A C 1
ATOM 776 O O . GLY A 1 101 ? -11.145 2.129 13.246 1.00 97.50 101 GLY A O 1
ATOM 777 N N . PRO A 1 102 ? -9.841 3.976 13.348 1.00 96.75 102 PRO A N 1
ATOM 778 C CA . PRO A 1 102 ? -9.661 3.930 14.795 1.00 96.75 102 PRO A CA 1
ATOM 779 C C . PRO A 1 102 ? -10.967 4.122 15.568 1.00 96.75 102 PRO A C 1
ATOM 781 O O . PRO A 1 102 ? -11.893 4.778 15.082 1.00 96.75 102 PRO A O 1
ATOM 784 N N . PHE A 1 103 ? -10.984 3.615 16.802 1.00 96.19 103 PHE A N 1
ATOM 785 C CA . PHE A 1 103 ? -12.045 3.879 17.775 1.00 96.19 103 PHE A CA 1
ATOM 786 C C . PHE A 1 103 ? -12.204 5.374 18.060 1.00 96.19 103 PHE A C 1
ATOM 788 O O . PHE A 1 103 ? -11.245 6.140 17.936 1.00 96.19 103 PHE A O 1
ATOM 795 N N . ASP A 1 104 ? -13.413 5.772 18.447 1.00 96.69 104 ASP A N 1
ATOM 796 C CA . ASP A 1 104 ? -13.777 7.147 18.799 1.00 96.69 104 ASP A CA 1
ATOM 797 C C . ASP A 1 104 ? -13.573 8.151 17.648 1.00 96.69 104 ASP A C 1
ATOM 799 O O . ASP A 1 104 ? -13.414 9.358 17.852 1.00 96.69 104 ASP A O 1
ATOM 803 N N . THR A 1 105 ? -13.607 7.663 16.405 1.00 97.00 105 THR A N 1
ATOM 804 C CA . THR A 1 105 ? -13.612 8.496 15.198 1.00 97.00 105 THR A CA 1
ATOM 805 C C . THR A 1 105 ? -14.850 8.199 14.353 1.00 97.00 105 THR A C 1
ATOM 807 O O . THR A 1 105 ? -15.381 7.091 14.411 1.00 97.00 105 THR A O 1
ATOM 810 N N . PRO A 1 106 ? -15.300 9.123 13.482 1.00 97.69 106 PRO A N 1
ATOM 811 C CA . PRO A 1 106 ? -16.380 8.841 12.528 1.00 97.69 106 PRO A CA 1
ATOM 812 C C . PRO A 1 106 ? -16.082 7.684 11.560 1.00 97.69 106 PRO A C 1
ATOM 814 O O . PRO A 1 106 ? -16.965 7.255 10.824 1.00 97.69 106 PRO A O 1
ATOM 817 N N . TYR A 1 107 ? -14.831 7.228 11.523 1.00 97.31 107 TYR A N 1
ATOM 818 C CA . TYR A 1 107 ? -14.345 6.167 10.656 1.00 97.31 107 TYR A CA 1
ATOM 819 C C . TYR A 1 107 ? -14.270 4.811 11.365 1.00 97.31 107 TYR A C 1
ATOM 821 O O . TYR A 1 107 ? -13.914 3.834 10.711 1.00 97.31 107 TYR A O 1
ATOM 829 N N . GLU A 1 108 ? -14.575 4.743 12.666 1.00 97.69 108 GLU A N 1
ATOM 830 C CA . GLU A 1 108 ? -14.523 3.521 13.471 1.00 97.69 108 GLU A CA 1
ATOM 831 C C . GLU A 1 108 ? -15.236 2.347 12.783 1.00 97.69 108 GLU A C 1
ATOM 833 O O . GLU A 1 108 ? -16.347 2.477 12.266 1.00 97.69 108 GLU A O 1
ATOM 838 N N . GLY A 1 109 ? -14.570 1.189 12.749 1.00 95.25 109 GLY A N 1
ATOM 839 C CA . GLY A 1 109 ? -15.077 -0.015 12.081 1.00 95.25 109 GLY A CA 1
ATOM 840 C C . GLY A 1 109 ? -15.014 0.027 10.547 1.00 95.25 109 GLY A C 1
ATOM 841 O O . GLY A 1 109 ? -15.338 -0.967 9.897 1.00 95.25 109 GLY A O 1
ATOM 842 N N . GLY A 1 110 ? -14.580 1.144 9.958 1.00 97.62 110 GLY A N 1
ATOM 843 C CA . GLY A 1 110 ? -14.353 1.294 8.526 1.00 97.62 110 GLY A CA 1
ATOM 844 C C . GLY A 1 110 ? -13.048 0.652 8.050 1.00 97.62 110 GLY A C 1
ATOM 845 O O . GLY A 1 110 ? -12.083 0.515 8.802 1.00 97.62 110 GLY A O 1
ATOM 846 N N . PHE A 1 111 ? -13.014 0.307 6.762 1.00 97.50 111 PHE A N 1
ATOM 847 C CA . PHE A 1 111 ? -11.840 -0.217 6.067 1.00 97.50 111 PHE A CA 1
ATOM 848 C C . PHE A 1 111 ? -11.502 0.689 4.885 1.00 97.50 111 PHE A C 1
ATOM 850 O O . PHE A 1 111 ? -12.316 0.868 3.980 1.00 97.50 111 PHE A O 1
ATOM 857 N N . PHE A 1 112 ? -10.295 1.246 4.888 1.00 97.62 112 PHE A N 1
ATOM 858 C CA . PHE A 1 112 ? -9.821 2.182 3.875 1.00 97.62 112 PHE A CA 1
ATOM 859 C C . PHE A 1 112 ? -8.708 1.529 3.075 1.00 97.62 112 PHE A C 1
ATOM 861 O O . PHE A 1 112 ? -7.642 1.219 3.609 1.00 97.62 112 PHE A O 1
ATOM 868 N N . TYR A 1 113 ? -8.981 1.298 1.797 1.00 96.69 113 TYR A N 1
ATOM 869 C CA . TYR A 1 113 ? -8.041 0.673 0.886 1.00 96.69 113 TYR A CA 1
ATOM 870 C C . TYR A 1 113 ? -7.331 1.729 0.046 1.00 96.69 113 TYR A C 1
ATOM 872 O O . TYR A 1 113 ? -7.975 2.545 -0.614 1.00 96.69 113 TYR A O 1
ATOM 880 N N . PHE A 1 114 ? -6.003 1.692 0.065 1.00 96.00 114 PHE A N 1
ATOM 881 C CA . PHE A 1 114 ? -5.147 2.591 -0.688 1.00 96.00 114 PHE A CA 1
ATOM 882 C C . PHE A 1 114 ? -4.338 1.811 -1.714 1.00 96.00 114 PHE A C 1
ATOM 884 O O . PHE A 1 114 ? -3.759 0.761 -1.423 1.00 96.00 114 PHE A O 1
ATOM 891 N N . LEU A 1 115 ? -4.264 2.385 -2.907 1.00 95.19 115 LEU A N 1
ATOM 892 C CA . LEU A 1 115 ? -3.342 1.983 -3.952 1.00 95.19 115 LEU A CA 1
ATOM 893 C C . LEU A 1 115 ? -2.217 3.012 -3.989 1.00 95.19 115 LEU A C 1
ATOM 895 O O . LEU A 1 115 ? -2.454 4.195 -4.229 1.00 95.19 115 LEU A O 1
ATOM 899 N N . ILE A 1 116 ? -0.999 2.565 -3.713 1.00 94.88 116 ILE A N 1
ATOM 900 C CA . ILE A 1 116 ? 0.185 3.414 -3.653 1.00 94.88 116 ILE A CA 1
ATOM 901 C C . ILE A 1 116 ? 1.120 2.975 -4.768 1.00 94.88 116 ILE A C 1
ATOM 903 O O . ILE A 1 116 ? 1.462 1.798 -4.874 1.00 94.88 116 ILE A O 1
ATOM 907 N N . ARG A 1 117 ? 1.553 3.927 -5.593 1.00 93.94 117 ARG A N 1
ATOM 90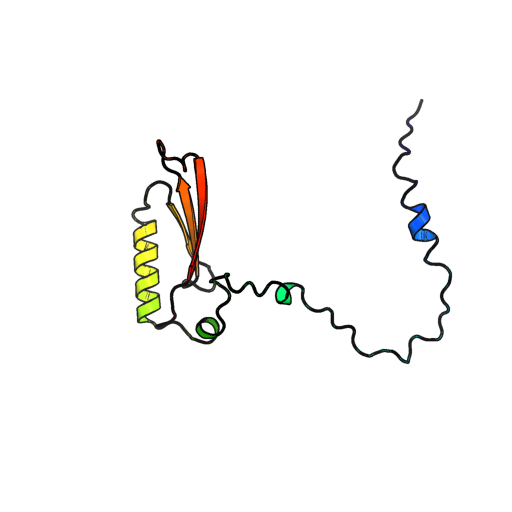8 C CA . ARG A 1 117 ? 2.570 3.694 -6.612 1.00 93.94 117 ARG A CA 1
ATOM 909 C C . ARG A 1 117 ? 3.727 4.662 -6.421 1.00 93.94 117 ARG A C 1
ATOM 911 O O . ARG A 1 117 ? 3.533 5.873 -6.474 1.00 93.94 117 ARG A O 1
ATOM 918 N N . CYS A 1 118 ? 4.922 4.129 -6.204 1.00 94.19 118 CYS A N 1
ATOM 919 C CA . CYS A 1 118 ? 6.144 4.918 -6.174 1.00 94.19 118 CYS A CA 1
ATOM 920 C C . CYS A 1 118 ? 6.605 5.239 -7.608 1.00 94.19 118 CYS A C 1
ATOM 922 O O . CYS A 1 118 ? 6.497 4.370 -8.482 1.00 94.19 118 CYS A O 1
ATOM 924 N N . PRO A 1 119 ? 7.122 6.455 -7.856 1.00 92.38 119 PRO A N 1
ATOM 925 C CA . PRO A 1 119 ? 7.725 6.804 -9.135 1.00 92.38 119 PRO A CA 1
ATOM 926 C C . PRO A 1 119 ? 9.021 6.005 -9.378 1.00 92.38 119 PRO A C 1
ATOM 928 O O . PRO A 1 119 ? 9.617 5.481 -8.430 1.00 92.38 119 PRO A O 1
ATOM 931 N N . PRO A 1 120 ? 9.452 5.876 -10.642 1.00 88.62 120 PRO A N 1
ATOM 932 C CA . PRO A 1 120 ? 10.632 5.094 -11.003 1.00 88.62 120 PRO A CA 1
ATOM 933 C C . PRO A 1 120 ? 11.979 5.751 -10.629 1.00 88.62 120 PRO A C 1
ATOM 935 O O . PRO A 1 120 ? 12.977 5.037 -10.546 1.00 88.62 120 PRO A O 1
ATOM 938 N N . ASP A 1 121 ? 12.059 7.060 -10.391 1.00 85.06 121 ASP A N 1
ATOM 939 C CA . ASP A 1 121 ? 13.319 7.779 -10.125 1.00 85.06 121 ASP A CA 1
ATOM 940 C C . ASP A 1 121 ? 13.795 7.760 -8.658 1.00 85.06 121 ASP A C 1
ATOM 942 O O . ASP A 1 121 ? 13.007 8.032 -7.725 1.00 85.06 121 ASP A O 1
#

Sequence (121 aa):
MMSNSNNIAATASTISQLLNGFDHDDLNNSASAAHVEDVSSIMRNPWDPFHCADWDMQQPSATCLARIKRDIWSVFKDPPP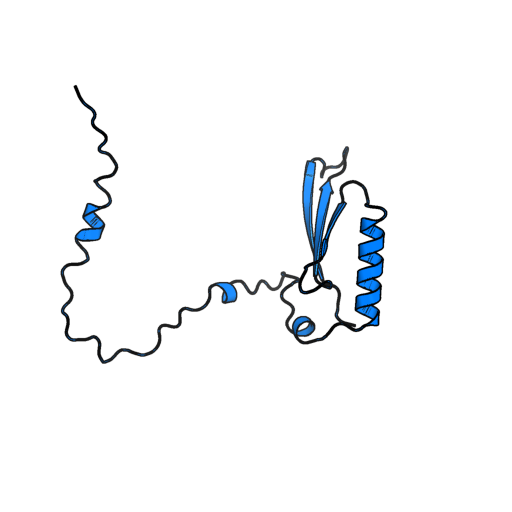GMFIAPDPDNITKIHALVVGPFDTPYEGGFFYFLIRCPPD

Radius of gyration: 27.04 Å; chains: 1; bounding box: 64×51×67 Å

pLDDT: mean 75.69, std 23.95, range [35.62, 97.81]